Protein AF-A0A1G2ZMC1-F1 (afdb_monomer_lite)

Secondary structure (DSSP, 8-state):
---EEEEEEESSS--EEEEEESSHHHHHHHHHHHHHHTT-S-TTTSSEEEEEEEEESSSS-TTS-B------

Foldseek 3Di:
DKWWWKWWDWQAPPDIDIDIDPDQVRVLVVQVVVCVVVVHDDPNRSHTPDMDTDEICDPCDPNNHHDDDDDD

Sequence (72 aa):
MNKKLYRITLRGQMGNVFVVAADPQEAYRIVRNDLDKRDYGFPKDRVMKAIELLAEDALYPECDIRLYVEDE

Structure (mmCIF, N/CA/C/O backbone):
data_AF-A0A1G2ZMC1-F1
#
_entry.id   AF-A0A1G2ZMC1-F1
#
loop_
_atom_site.group_PDB
_atom_site.id
_atom_site.type_symbol
_atom_site.label_atom_id
_atom_site.label_alt_id
_atom_site.label_comp_id
_atom_site.label_asym_id
_atom_site.label_entity_id
_atom_site.label_seq_id
_atom_site.pdbx_PDB_ins_code
_atom_site.Cartn_x
_atom_site.Cartn_y
_atom_site.Cartn_z
_atom_site.occupancy
_atom_site.B_iso_or_equiv
_atom_site.auth_seq_id
_atom_site.auth_comp_id
_atom_site.auth_asym_id
_atom_site.auth_atom_id
_atom_site.pdbx_PDB_model_num
ATOM 1 N N . MET A 1 1 ? -1.836 -6.953 15.775 1.00 64.00 1 MET A N 1
ATOM 2 C CA . MET A 1 1 ? -1.388 -5.804 14.956 1.00 64.00 1 MET A CA 1
ATOM 3 C C . MET A 1 1 ? -2.514 -5.506 13.988 1.00 64.00 1 MET A C 1
ATOM 5 O O . MET A 1 1 ? -2.955 -6.447 13.343 1.00 64.00 1 MET A O 1
ATOM 9 N N . ASN A 1 2 ? -3.003 -4.266 13.930 1.00 84.50 2 ASN A N 1
ATOM 10 C CA . ASN A 1 2 ? -4.099 -3.899 13.029 1.00 84.50 2 ASN A CA 1
ATOM 11 C C . ASN A 1 2 ? -3.604 -3.953 11.581 1.00 84.50 2 ASN A C 1
ATOM 13 O O . ASN A 1 2 ? -2.574 -3.353 11.259 1.00 84.50 2 ASN A O 1
ATOM 17 N N . LYS A 1 3 ? -4.308 -4.689 10.720 1.00 92.75 3 LYS A N 1
ATOM 18 C CA . LYS A 1 3 ? -4.000 -4.760 9.288 1.00 92.75 3 LYS A CA 1
ATOM 19 C C . LYS A 1 3 ? -4.414 -3.451 8.606 1.00 92.75 3 LYS A C 1
ATOM 21 O O . LYS A 1 3 ? -5.444 -2.869 8.927 1.00 92.75 3 LYS A O 1
ATOM 26 N N . LYS A 1 4 ? -3.633 -2.980 7.640 1.00 96.88 4 LYS A N 1
ATOM 27 C CA . LYS A 1 4 ? -3.907 -1.756 6.875 1.00 96.88 4 LYS A CA 1
ATOM 28 C C . LYS A 1 4 ? -3.814 -2.036 5.388 1.00 96.88 4 LYS A C 1
ATOM 30 O O . LYS A 1 4 ? -2.894 -2.721 4.949 1.00 96.88 4 LYS A O 1
ATOM 35 N N . LEU A 1 5 ? -4.755 -1.507 4.614 1.00 97.69 5 LEU A N 1
ATOM 36 C CA . LEU A 1 5 ? -4.753 -1.584 3.159 1.00 97.69 5 LEU A CA 1
ATOM 37 C C . LEU A 1 5 ? -4.043 -0.360 2.589 1.00 97.69 5 LEU A C 1
ATOM 39 O O . LEU A 1 5 ? -4.495 0.769 2.771 1.00 97.69 5 LEU A O 1
ATOM 43 N N . TYR A 1 6 ? -2.969 -0.595 1.848 1.00 97.81 6 TYR A N 1
ATOM 44 C CA . TYR A 1 6 ? -2.194 0.442 1.185 1.00 97.81 6 TYR A CA 1
ATOM 45 C C . TYR A 1 6 ? -2.328 0.356 -0.329 1.00 97.81 6 TYR A C 1
ATOM 47 O O . TYR A 1 6 ? -2.304 -0.737 -0.896 1.00 97.81 6 TYR A O 1
ATOM 55 N N . ARG A 1 7 ? -2.376 1.514 -0.993 1.00 97.38 7 ARG A N 1
ATOM 56 C CA . ARG A 1 7 ? -2.096 1.646 -2.426 1.00 97.38 7 ARG A CA 1
ATOM 57 C C . ARG A 1 7 ? -0.664 2.111 -2.618 1.00 97.38 7 ARG A C 1
ATOM 59 O O . ARG A 1 7 ? -0.263 3.143 -2.089 1.00 97.38 7 ARG A O 1
ATOM 66 N N . ILE A 1 8 ? 0.092 1.374 -3.419 1.00 96.31 8 ILE A N 1
ATOM 67 C CA . ILE A 1 8 ? 1.450 1.709 -3.827 1.00 96.31 8 ILE A CA 1
ATOM 68 C C . ILE A 1 8 ? 1.430 2.085 -5.302 1.00 96.31 8 ILE A C 1
ATOM 70 O O . ILE A 1 8 ? 0.983 1.325 -6.163 1.00 96.31 8 ILE A O 1
ATOM 74 N N . THR A 1 9 ? 1.960 3.270 -5.583 1.00 95.31 9 THR A N 1
ATOM 75 C CA . THR A 1 9 ? 2.216 3.745 -6.939 1.00 95.31 9 THR A CA 1
ATOM 76 C C . THR A 1 9 ? 3.706 3.638 -7.210 1.00 95.31 9 THR A C 1
ATOM 78 O O . THR A 1 9 ? 4.519 4.234 -6.498 1.00 95.31 9 THR A O 1
ATOM 81 N N . LEU A 1 10 ? 4.075 2.899 -8.249 1.00 93.50 10 LEU A N 1
ATOM 82 C CA . LEU A 1 10 ? 5.453 2.804 -8.728 1.00 93.50 10 LEU A CA 1
ATOM 83 C C . LEU A 1 10 ? 5.718 3.878 -9.792 1.00 93.50 10 LEU A C 1
ATOM 85 O O . LEU A 1 10 ? 4.790 4.483 -10.328 1.00 93.50 10 LEU A O 1
ATOM 89 N N . ARG A 1 11 ? 6.991 4.175 -10.067 1.00 91.12 11 ARG A N 1
ATOM 90 C CA . ARG A 1 11 ? 7.364 5.180 -11.076 1.00 91.12 11 ARG A CA 1
ATOM 91 C C . ARG A 1 11 ? 7.003 4.747 -12.494 1.00 91.12 11 ARG A C 1
ATOM 93 O O . ARG A 1 11 ? 6.585 5.592 -13.283 1.00 91.12 11 ARG A O 1
ATOM 100 N N . GLY A 1 12 ? 7.176 3.467 -12.811 1.00 86.69 12 GLY A N 1
ATOM 101 C CA . GLY A 1 12 ? 6.754 2.912 -14.091 1.00 86.69 12 GLY A CA 1
ATOM 102 C C . GLY A 1 12 ? 5.237 2.797 -14.201 1.00 86.69 12 GLY A C 1
ATOM 103 O O . GLY A 1 12 ? 4.516 2.837 -13.206 1.00 86.69 12 GLY A O 1
ATOM 104 N N . GLN A 1 13 ? 4.739 2.569 -15.415 1.00 76.62 13 GLN A N 1
ATOM 105 C CA . GLN A 1 13 ? 3.333 2.225 -15.651 1.00 76.62 13 GLN A CA 1
ATOM 106 C C . GLN A 1 13 ? 3.051 0.758 -15.280 1.00 76.62 13 GLN A C 1
ATOM 108 O O . GLN A 1 13 ? 2.645 -0.045 -16.109 1.00 76.62 13 GLN A O 1
ATOM 113 N N . MET A 1 14 ? 3.295 0.396 -14.019 1.00 78.00 14 MET A N 1
ATOM 114 C CA . MET A 1 14 ? 3.081 -0.962 -13.499 1.00 78.00 14 MET A CA 1
ATOM 115 C C . MET A 1 14 ? 1.678 -1.149 -12.893 1.00 78.00 14 MET A C 1
ATOM 117 O O . MET A 1 14 ? 1.399 -2.186 -12.298 1.00 78.00 14 MET A O 1
ATOM 121 N N . GLY A 1 15 ? 0.795 -0.158 -13.064 1.00 81.44 15 GLY A N 1
ATOM 122 C CA . GLY A 1 15 ? -0.548 -0.137 -12.488 1.00 81.44 15 GLY A CA 1
ATOM 123 C C . GLY A 1 15 ? -0.567 0.247 -11.006 1.00 81.44 15 GLY A C 1
ATOM 124 O O . GLY A 1 15 ? 0.465 0.546 -10.404 1.00 81.44 15 GLY A O 1
ATOM 125 N N . ASN A 1 16 ? -1.771 0.259 -10.429 1.00 85.94 16 ASN A N 1
ATOM 126 C CA . ASN A 1 16 ? -1.957 0.423 -8.989 1.00 85.94 16 ASN A CA 1
ATOM 127 C C . ASN A 1 16 ? -1.709 -0.919 -8.298 1.00 85.94 16 ASN A C 1
ATOM 129 O O . ASN A 1 16 ? -2.316 -1.921 -8.674 1.00 85.94 16 ASN A O 1
ATOM 133 N N . VAL A 1 17 ? -0.858 -0.926 -7.274 1.00 93.44 17 VAL A N 1
ATOM 134 C CA . VAL A 1 17 ? -0.615 -2.106 -6.440 1.00 93.44 17 VAL A CA 1
ATOM 135 C C . VAL A 1 17 ? -1.309 -1.902 -5.103 1.00 93.44 17 VAL A C 1
ATOM 137 O O . VAL A 1 17 ? -1.157 -0.846 -4.495 1.00 93.44 17 VAL A O 1
ATOM 140 N N . PHE A 1 18 ? -2.061 -2.896 -4.639 1.00 96.56 18 PHE A N 1
ATOM 141 C CA . PHE A 1 18 ? -2.739 -2.858 -3.346 1.00 96.56 18 PHE A CA 1
ATOM 142 C C . PHE A 1 18 ? -2.187 -3.959 -2.450 1.00 96.56 18 PHE A C 1
ATOM 144 O O . PHE A 1 18 ? -1.994 -5.083 -2.912 1.00 96.56 18 PHE A O 1
ATOM 151 N N . VAL A 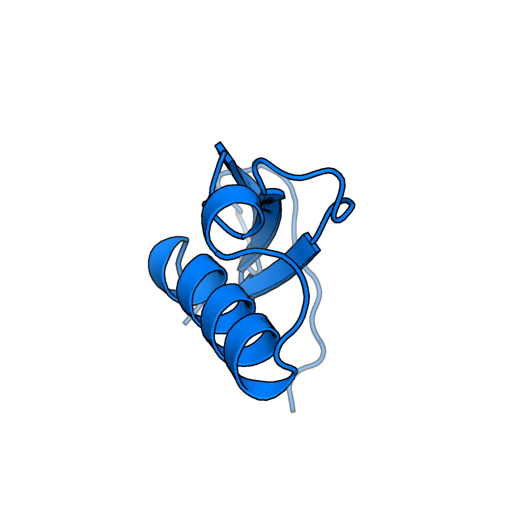1 19 ? -1.911 -3.642 -1.189 1.00 96.38 19 VAL A N 1
ATOM 152 C CA . VAL A 1 19 ? -1.314 -4.595 -0.250 1.00 96.38 19 VAL A CA 1
ATOM 153 C C . VAL A 1 19 ? -1.854 -4.385 1.155 1.00 96.38 19 VAL A C 1
ATOM 155 O O . VAL A 1 19 ? -2.065 -3.250 1.579 1.00 96.38 19 VAL A O 1
ATOM 158 N N . VAL A 1 20 ? -2.063 -5.485 1.875 1.00 96.31 20 VAL A N 1
ATOM 159 C CA . VAL A 1 20 ? -2.379 -5.461 3.302 1.00 96.31 20 VAL A CA 1
ATOM 160 C C . VAL A 1 20 ? -1.083 -5.637 4.094 1.00 96.31 20 VAL A C 1
ATOM 162 O O . VAL A 1 20 ? -0.346 -6.589 3.850 1.00 96.31 20 VAL A O 1
ATOM 165 N N . ALA A 1 21 ? -0.790 -4.719 5.012 1.00 96.38 21 ALA A N 1
ATOM 166 C CA . ALA A 1 21 ? 0.422 -4.724 5.837 1.00 96.38 21 ALA A CA 1
ATOM 167 C C . ALA A 1 21 ? 0.177 -4.031 7.186 1.00 96.38 21 ALA A C 1
ATOM 169 O O . ALA A 1 21 ? -0.840 -3.359 7.350 1.00 96.38 21 ALA A O 1
ATOM 170 N N . ALA A 1 22 ? 1.094 -4.163 8.147 1.00 94.94 22 ALA A N 1
ATOM 171 C CA . ALA A 1 22 ? 0.992 -3.442 9.418 1.00 94.94 22 ALA A CA 1
ATOM 172 C C . ALA A 1 22 ? 1.347 -1.948 9.282 1.00 94.94 22 ALA A C 1
ATOM 174 O O . ALA A 1 22 ? 0.798 -1.105 9.996 1.00 94.94 22 ALA A O 1
ATOM 175 N N . ASP A 1 23 ? 2.264 -1.617 8.370 1.00 95.56 23 ASP A N 1
ATOM 176 C CA . ASP A 1 23 ? 2.814 -0.273 8.188 1.00 95.56 23 ASP A CA 1
ATOM 177 C C . ASP A 1 23 ? 3.254 -0.029 6.720 1.00 95.56 23 ASP A C 1
ATOM 179 O O . ASP A 1 23 ? 3.321 -0.975 5.920 1.00 95.56 23 ASP A O 1
ATOM 183 N N . PRO A 1 24 ? 3.522 1.230 6.305 1.00 95.94 24 PRO A N 1
ATOM 184 C CA . PRO A 1 24 ? 3.857 1.521 4.912 1.00 95.94 24 PRO A CA 1
ATOM 185 C C . PRO A 1 24 ? 5.228 0.966 4.483 1.00 95.94 24 PRO A C 1
ATOM 187 O O . PRO A 1 24 ? 5.436 0.693 3.297 1.00 95.94 24 PRO A O 1
ATOM 190 N N . GLN A 1 25 ? 6.173 0.779 5.409 1.00 96.25 25 GLN A N 1
ATOM 191 C CA . GLN A 1 25 ? 7.478 0.190 5.104 1.00 96.25 25 GLN A CA 1
ATOM 192 C C . GLN A 1 25 ? 7.328 -1.292 4.750 1.00 96.25 25 GLN A C 1
ATOM 194 O O . GLN A 1 25 ? 7.896 -1.756 3.757 1.00 96.25 25 GLN A O 1
ATOM 199 N N . GLU A 1 26 ? 6.532 -2.025 5.523 1.00 97.00 26 GLU A N 1
ATOM 200 C CA . GLU A 1 26 ? 6.191 -3.413 5.259 1.00 97.00 26 GLU A CA 1
AT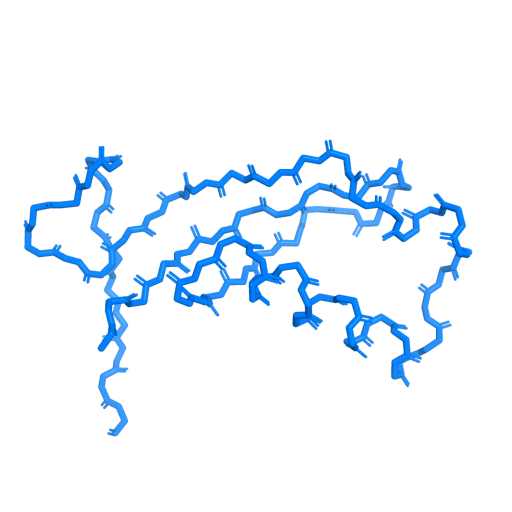OM 201 C C . GLU A 1 26 ? 5.429 -3.559 3.940 1.00 97.00 26 GLU A C 1
ATOM 203 O O . GLU A 1 26 ? 5.797 -4.404 3.121 1.00 97.00 26 GLU A O 1
ATOM 208 N N . ALA A 1 27 ? 4.436 -2.703 3.694 1.00 96.81 27 ALA A N 1
ATOM 209 C CA . ALA A 1 27 ? 3.694 -2.672 2.439 1.00 96.81 27 ALA A CA 1
ATOM 210 C C . ALA A 1 27 ? 4.636 -2.566 1.227 1.00 96.81 27 ALA A C 1
ATOM 212 O O . ALA A 1 27 ? 4.567 -3.375 0.297 1.00 96.81 27 ALA A O 1
ATOM 213 N N . TYR A 1 28 ? 5.568 -1.607 1.250 1.00 95.69 28 TYR A N 1
ATOM 214 C CA . TYR A 1 28 ? 6.533 -1.445 0.165 1.00 95.69 28 TYR A CA 1
ATOM 215 C C . TYR A 1 28 ? 7.485 -2.640 0.047 1.00 95.69 28 TYR A C 1
ATOM 217 O O . TYR A 1 28 ? 7.750 -3.107 -1.063 1.00 95.69 28 TYR A O 1
ATOM 225 N N . ARG A 1 29 ? 7.967 -3.177 1.174 1.00 96.69 29 ARG A N 1
ATOM 226 C CA . ARG A 1 29 ? 8.834 -4.362 1.206 1.00 96.69 29 ARG A CA 1
ATOM 227 C C . ARG A 1 29 ? 8.165 -5.578 0.561 1.00 96.69 29 ARG A C 1
ATOM 229 O O . ARG A 1 29 ? 8.821 -6.265 -0.217 1.00 96.69 29 ARG A O 1
ATOM 236 N N . ILE A 1 30 ? 6.885 -5.833 0.846 1.00 96.81 30 ILE A N 1
ATOM 237 C CA . ILE A 1 30 ? 6.122 -6.938 0.241 1.00 96.81 30 ILE A CA 1
ATOM 238 C C . ILE A 1 30 ? 6.107 -6.794 -1.284 1.00 96.81 30 ILE A C 1
ATOM 240 O O . ILE A 1 30 ? 6.488 -7.726 -1.992 1.00 96.81 30 ILE A O 1
ATOM 244 N N . VAL A 1 31 ? 5.744 -5.609 -1.786 1.00 95.19 31 VAL A N 1
ATOM 245 C CA . VAL A 1 31 ? 5.692 -5.344 -3.232 1.00 95.19 31 VAL A CA 1
ATOM 246 C C . VAL A 1 31 ? 7.067 -5.493 -3.876 1.00 95.19 31 VAL A C 1
ATOM 248 O O . VAL A 1 31 ? 7.191 -6.122 -4.923 1.00 95.19 31 VAL A O 1
ATOM 251 N N . ARG A 1 32 ? 8.123 -4.956 -3.257 1.00 94.06 32 ARG A N 1
ATOM 252 C CA . ARG A 1 32 ? 9.489 -5.072 -3.784 1.00 94.06 32 ARG A CA 1
ATOM 253 C C . ARG A 1 32 ? 9.969 -6.513 -3.851 1.00 94.06 32 ARG A C 1
ATOM 255 O O . ARG A 1 32 ? 10.452 -6.923 -4.901 1.00 94.06 32 ARG A O 1
ATOM 262 N N . ASN A 1 33 ? 9.772 -7.282 -2.784 1.00 95.44 33 ASN A N 1
ATOM 263 C CA . ASN A 1 33 ? 10.163 -8.688 -2.744 1.00 95.44 33 ASN A CA 1
ATOM 264 C C . ASN A 1 33 ? 9.453 -9.509 -3.824 1.00 95.44 33 ASN A C 1
ATOM 266 O O . ASN A 1 33 ? 10.072 -10.360 -4.457 1.00 95.44 33 ASN A O 1
ATOM 270 N N . ASP A 1 34 ? 8.167 -9.252 -4.051 1.00 94.88 34 ASP A N 1
ATOM 271 C CA . ASP A 1 34 ? 7.399 -9.937 -5.085 1.00 94.88 34 ASP A CA 1
ATOM 272 C C . ASP A 1 34 ? 7.847 -9.549 -6.510 1.00 94.88 34 ASP A C 1
ATOM 274 O O . ASP A 1 34 ? 8.005 -10.418 -7.368 1.00 94.88 34 ASP A O 1
ATOM 278 N N . LEU A 1 35 ? 8.139 -8.268 -6.764 1.00 93.12 35 LEU A N 1
ATOM 279 C CA . LEU A 1 35 ? 8.698 -7.819 -8.047 1.00 93.12 35 LEU A CA 1
ATOM 280 C C . LEU A 1 35 ? 10.079 -8.414 -8.328 1.00 93.12 35 LEU A C 1
ATOM 282 O O . LEU A 1 35 ? 10.359 -8.800 -9.463 1.00 93.12 35 LEU A O 1
ATOM 286 N N . ASP A 1 36 ? 10.931 -8.488 -7.307 1.00 92.38 36 ASP A N 1
ATOM 287 C CA . ASP A 1 36 ? 12.280 -9.033 -7.432 1.00 92.38 36 ASP A CA 1
ATOM 288 C C . ASP A 1 36 ? 12.238 -10.557 -7.624 1.00 92.38 36 ASP A C 1
ATOM 290 O O . ASP A 1 36 ? 12.932 -11.081 -8.491 1.00 92.38 36 ASP A O 1
ATOM 294 N N . LYS A 1 37 ? 11.344 -11.265 -6.919 1.00 95.94 37 LYS A N 1
ATOM 295 C CA . LYS A 1 37 ? 11.111 -12.708 -7.107 1.00 95.94 37 LYS A CA 1
ATOM 296 C C . LYS A 1 37 ? 10.627 -13.054 -8.519 1.00 95.94 37 LYS A C 1
ATOM 298 O O . LYS A 1 37 ? 10.970 -14.115 -9.032 1.00 95.94 37 LYS A O 1
ATOM 303 N N . ARG A 1 38 ? 9.812 -12.189 -9.128 1.00 92.88 38 ARG A N 1
ATOM 304 C CA . ARG A 1 38 ? 9.269 -12.378 -10.485 1.00 92.88 38 ARG A CA 1
ATOM 305 C C . ARG A 1 38 ? 10.179 -11.842 -11.593 1.00 92.88 38 ARG A C 1
ATOM 307 O O . ARG A 1 38 ? 9.833 -11.995 -12.759 1.00 92.88 38 ARG A O 1
ATOM 314 N N . ASP A 1 39 ? 11.277 -11.179 -11.232 1.00 91.00 39 ASP A N 1
ATOM 315 C CA . ASP A 1 39 ? 12.100 -10.363 -12.129 1.00 91.00 39 ASP A CA 1
ATOM 316 C C . ASP A 1 39 ? 11.272 -9.460 -13.071 1.00 91.00 39 ASP A C 1
ATOM 318 O O . ASP A 1 39 ? 11.455 -9.412 -14.287 1.00 91.00 39 ASP A O 1
ATOM 322 N N . TYR A 1 40 ? 10.299 -8.739 -12.506 1.00 89.56 40 TYR A N 1
ATOM 323 C CA . TYR A 1 40 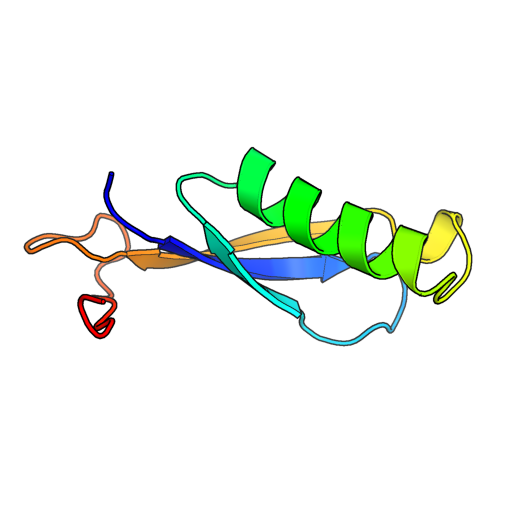? 9.295 -8.027 -13.297 1.00 89.56 40 TYR A CA 1
ATOM 324 C C . TYR A 1 40 ? 9.578 -6.522 -13.458 1.00 89.56 40 TYR A C 1
ATOM 326 O O . TYR A 1 40 ? 9.526 -5.756 -12.498 1.00 89.56 40 TYR A O 1
ATOM 334 N N . GLY A 1 41 ? 9.816 -6.062 -14.692 1.00 87.25 41 GLY A N 1
ATOM 335 C CA . GLY A 1 41 ? 10.019 -4.642 -15.046 1.00 87.25 41 GLY A CA 1
ATOM 336 C C . GLY A 1 41 ? 11.460 -4.147 -14.865 1.00 87.25 41 GLY A C 1
ATOM 337 O O . GLY A 1 41 ? 12.302 -4.869 -14.346 1.00 87.25 41 GLY A O 1
ATOM 338 N N . PHE A 1 42 ? 11.784 -2.914 -15.267 1.00 89.38 42 PHE A N 1
ATOM 339 C CA . PHE A 1 42 ? 13.146 -2.385 -15.093 1.00 89.38 42 PHE A CA 1
ATOM 340 C C . PHE A 1 42 ? 13.377 -1.847 -13.670 1.00 89.38 42 PHE A C 1
ATOM 342 O O . PHE A 1 42 ? 12.465 -1.251 -13.094 1.00 89.38 42 PHE A O 1
ATOM 349 N N . PRO A 1 43 ? 14.601 -1.930 -13.109 1.00 89.38 43 PRO A N 1
ATOM 350 C CA . PRO A 1 43 ? 14.891 -1.445 -11.754 1.00 89.38 43 PRO A CA 1
ATOM 351 C C . PRO A 1 43 ? 14.447 0.001 -11.485 1.00 89.38 43 PRO A C 1
ATOM 353 O O . PRO A 1 43 ? 13.927 0.297 -10.409 1.00 89.38 43 PRO A O 1
ATOM 356 N N . LYS A 1 44 ? 14.592 0.886 -12.482 1.00 89.31 44 LYS A N 1
ATOM 357 C CA . LYS A 1 44 ? 14.173 2.299 -12.424 1.00 89.31 44 LYS A CA 1
ATOM 358 C C . LYS A 1 44 ? 12.654 2.492 -12.320 1.00 89.31 44 LYS A C 1
ATOM 360 O O . LYS A 1 44 ? 12.202 3.472 -11.730 1.00 89.31 44 LYS A O 1
ATOM 365 N N . ASP A 1 45 ? 11.884 1.554 -12.863 1.00 90.06 45 ASP A N 1
ATOM 366 C CA . ASP A 1 45 ? 10.424 1.613 -12.947 1.00 90.06 45 ASP A CA 1
ATOM 367 C C . ASP A 1 45 ? 9.768 1.037 -11.688 1.00 90.06 45 ASP A C 1
ATOM 369 O O . ASP A 1 45 ? 8.695 1.486 -11.286 1.00 90.06 45 ASP A O 1
ATOM 373 N N . ARG A 1 46 ? 10.458 0.109 -11.010 1.00 88.94 46 ARG A N 1
ATOM 374 C CA . ARG A 1 46 ? 10.013 -0.533 -9.764 1.00 88.94 46 ARG A CA 1
ATOM 375 C C . ARG A 1 46 ? 10.113 0.384 -8.528 1.00 88.94 46 ARG A C 1
ATOM 377 O O . ARG A 1 46 ? 9.757 -0.035 -7.427 1.00 88.94 46 ARG A O 1
ATOM 384 N N . VAL A 1 47 ? 10.683 1.587 -8.643 1.00 90.88 47 VAL A N 1
ATOM 385 C CA . VAL A 1 47 ? 10.877 2.506 -7.502 1.00 90.88 47 VAL A CA 1
ATOM 386 C C . VAL A 1 47 ? 9.538 3.101 -7.067 1.00 90.88 47 VAL A C 1
ATOM 388 O O . VAL A 1 47 ? 8.742 3.510 -7.911 1.00 90.88 47 VAL A O 1
ATOM 391 N N . MET A 1 48 ? 9.305 3.192 -5.755 1.00 93.12 48 MET A N 1
ATOM 392 C CA . MET A 1 48 ? 8.107 3.831 -5.210 1.00 93.12 48 MET A CA 1
ATOM 393 C C . MET A 1 48 ? 8.019 5.303 -5.621 1.00 93.12 48 MET A C 1
ATOM 395 O O . MET A 1 48 ? 8.973 6.071 -5.477 1.00 93.12 48 MET A O 1
ATOM 399 N N . LYS A 1 49 ? 6.847 5.698 -6.108 1.00 94.69 49 LYS A N 1
ATOM 400 C CA . LYS A 1 49 ? 6.457 7.091 -6.326 1.00 94.69 49 LYS A CA 1
ATOM 401 C C . LYS A 1 49 ? 5.596 7.604 -5.173 1.00 94.69 49 LYS A C 1
ATOM 403 O O . LYS A 1 49 ? 5.814 8.723 -4.726 1.00 94.69 49 LYS A O 1
ATOM 408 N N . ALA A 1 50 ? 4.639 6.800 -4.715 1.00 95.50 50 ALA A N 1
ATOM 409 C CA . ALA A 1 50 ? 3.748 7.143 -3.612 1.00 95.50 50 ALA A CA 1
ATOM 410 C C . ALA A 1 50 ? 3.251 5.887 -2.889 1.00 95.50 50 ALA A C 1
ATOM 412 O O . ALA A 1 50 ? 3.202 4.803 -3.478 1.00 95.50 50 ALA A O 1
ATOM 413 N N . ILE A 1 51 ? 2.858 6.071 -1.632 1.00 96.62 51 ILE A N 1
ATOM 414 C CA . ILE A 1 51 ? 2.153 5.083 -0.823 1.00 96.62 51 ILE A CA 1
ATOM 415 C C . ILE A 1 51 ? 1.047 5.785 -0.038 1.00 96.62 51 ILE A C 1
ATOM 417 O O . ILE A 1 51 ? 1.276 6.842 0.546 1.00 96.62 51 ILE A O 1
ATOM 421 N N . GLU A 1 52 ? -0.152 5.216 -0.060 1.00 97.19 52 GLU A N 1
ATOM 422 C CA . GLU A 1 52 ? -1.358 5.812 0.517 1.00 97.19 52 GLU A CA 1
ATOM 423 C C . GLU A 1 52 ? -2.099 4.770 1.351 1.00 97.19 52 GLU A C 1
ATOM 425 O O . GLU A 1 52 ? -2.306 3.648 0.888 1.00 97.19 52 GLU A O 1
ATOM 430 N N . LEU A 1 53 ? -2.503 5.137 2.568 1.00 97.44 53 LEU A N 1
ATOM 431 C CA . LEU A 1 53 ? -3.401 4.333 3.395 1.00 97.44 53 LEU A CA 1
ATOM 432 C C . LEU A 1 53 ? -4.832 4.494 2.874 1.00 97.44 53 LEU A C 1
ATOM 434 O O . LEU A 1 53 ? -5.307 5.618 2.733 1.00 97.44 53 LEU A O 1
ATOM 438 N N . LEU A 1 54 ? -5.504 3.380 2.589 1.00 97.56 54 LEU A N 1
ATOM 439 C CA . LEU A 1 54 ? -6.871 3.370 2.067 1.00 97.56 54 LEU A CA 1
ATOM 440 C C . LEU A 1 54 ? -7.901 2.828 3.051 1.00 97.56 54 LEU A C 1
ATOM 442 O O . LEU A 1 54 ? -9.063 3.197 2.949 1.00 97.56 54 LEU A O 1
ATOM 446 N N . ALA A 1 55 ? -7.506 1.922 3.942 1.00 97.75 55 ALA A N 1
ATOM 447 C CA . ALA A 1 55 ? -8.386 1.375 4.967 1.00 97.75 55 ALA A CA 1
ATOM 448 C C . ALA A 1 55 ? -7.564 0.793 6.120 1.00 97.75 55 ALA A C 1
ATOM 450 O O . ALA A 1 55 ? -6.437 0.336 5.915 1.00 97.75 55 ALA A O 1
ATOM 451 N N . GLU A 1 56 ? -8.142 0.752 7.312 1.00 97.00 56 GLU A N 1
ATOM 452 C CA . GLU A 1 56 ? -7.520 0.171 8.500 1.00 97.00 56 GLU A CA 1
ATOM 453 C C . GLU A 1 56 ? -8.483 -0.775 9.221 1.00 97.00 56 GLU A C 1
ATOM 455 O O . GLU A 1 56 ? -9.668 -0.482 9.392 1.00 97.00 56 GLU A O 1
ATOM 460 N N . ASP A 1 57 ? -7.962 -1.923 9.643 1.00 95.00 57 ASP A N 1
ATOM 461 C CA . ASP A 1 57 ? -8.650 -2.902 10.477 1.00 95.00 57 ASP A CA 1
ATOM 462 C C . ASP A 1 57 ? -8.631 -2.414 11.928 1.00 95.00 57 ASP A C 1
ATOM 464 O O . ASP A 1 57 ? -7.800 -2.794 12.755 1.00 95.00 57 ASP A O 1
ATOM 468 N N . ALA A 1 58 ? -9.507 -1.451 12.190 1.00 93.44 58 ALA A N 1
ATOM 469 C CA . ALA A 1 58 ? -9.726 -0.854 13.491 1.00 93.44 58 ALA A CA 1
ATOM 470 C C . ALA A 1 58 ? -11.208 -0.506 13.655 1.00 93.44 58 ALA A C 1
ATOM 472 O O . ALA A 1 58 ? -11.926 -0.246 12.688 1.00 93.44 58 ALA A O 1
ATOM 473 N N . LEU A 1 59 ? -11.673 -0.469 14.906 1.00 92.38 59 LEU A N 1
ATOM 474 C CA . LEU A 1 59 ? -13.030 -0.014 15.221 1.00 92.38 59 LEU A CA 1
ATOM 475 C C . LEU A 1 59 ? -13.217 1.482 14.910 1.00 92.38 59 LEU A C 1
ATOM 477 O O . LEU A 1 59 ? -14.298 1.885 14.487 1.00 92.38 59 LEU A O 1
ATOM 481 N N . TYR A 1 60 ? -12.153 2.268 15.090 1.00 93.00 60 TYR A N 1
ATOM 482 C CA . TYR A 1 60 ? -12.092 3.707 14.832 1.00 93.00 60 TYR A CA 1
ATOM 483 C C . TYR A 1 60 ? -10.834 4.013 14.001 1.00 93.00 60 TYR A C 1
ATOM 485 O O . TYR A 1 60 ? -9.805 4.374 14.571 1.00 93.00 60 TYR A O 1
ATOM 493 N N . PRO A 1 61 ? -10.865 3.763 12.682 1.00 94.44 61 PRO A N 1
ATOM 494 C CA . PRO A 1 61 ? -9.701 3.931 11.816 1.00 94.44 61 PRO A CA 1
ATOM 495 C C . PRO A 1 61 ? -9.358 5.413 11.628 1.00 94.44 61 PRO A C 1
ATOM 497 O O . PRO A 1 61 ? -10.250 6.226 11.402 1.00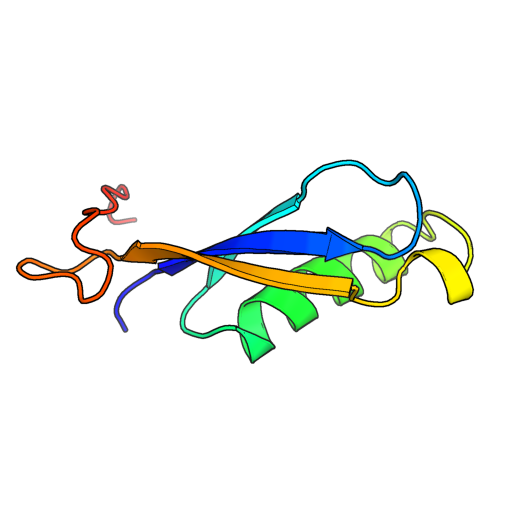 94.44 61 PRO A O 1
ATOM 500 N N . GLU A 1 62 ? -8.069 5.764 11.638 1.00 89.31 62 GLU A N 1
ATOM 501 C CA . GLU A 1 62 ? -7.624 7.161 11.450 1.00 89.31 62 GLU A CA 1
ATOM 502 C C . GLU A 1 62 ? -7.948 7.706 10.050 1.00 89.31 62 GLU A C 1
ATOM 504 O O . GLU A 1 62 ? -8.034 8.913 9.843 1.00 89.31 62 GLU A O 1
ATOM 509 N N . CYS A 1 63 ? -8.110 6.807 9.078 1.00 93.50 63 CYS A N 1
ATOM 510 C CA . CYS A 1 63 ? -8.466 7.136 7.701 1.00 93.50 63 CYS A CA 1
ATOM 511 C C . CYS A 1 63 ? -9.980 7.155 7.443 1.00 93.50 63 CYS A C 1
ATOM 513 O O . CYS A 1 63 ? -10.380 7.207 6.283 1.00 93.50 63 CYS A O 1
ATOM 515 N N . ASP A 1 64 ? -10.811 7.047 8.487 1.00 96.56 64 ASP A N 1
ATOM 516 C CA . ASP A 1 64 ? -12.281 6.967 8.424 1.00 96.56 64 ASP A CA 1
ATOM 517 C C . ASP A 1 64 ? -12.839 5.793 7.591 1.00 96.56 64 ASP A C 1
ATOM 519 O O . ASP A 1 64 ? -14.049 5.665 7.395 1.00 96.56 64 ASP A O 1
ATOM 523 N N . ILE A 1 65 ? -11.972 4.892 7.120 1.00 97.31 65 ILE A N 1
ATOM 524 C CA . ILE A 1 65 ? -12.334 3.750 6.285 1.00 97.31 65 ILE A CA 1
ATOM 525 C C . ILE A 1 65 ? -11.944 2.469 7.011 1.00 97.31 65 ILE A C 1
ATOM 527 O O . ILE A 1 65 ? -10.768 2.169 7.227 1.00 97.31 65 ILE A O 1
ATOM 531 N N . ARG A 1 66 ? -12.961 1.685 7.372 1.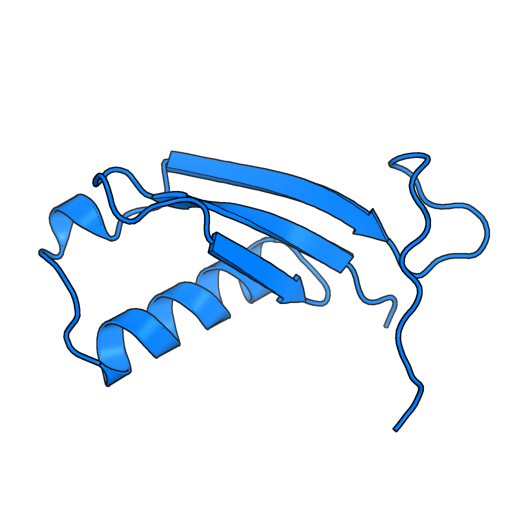00 96.44 66 ARG A N 1
ATOM 532 C CA . ARG A 1 66 ? -12.776 0.404 8.047 1.00 96.44 66 ARG A CA 1
ATOM 533 C C . ARG A 1 66 ? -12.450 -0.695 7.044 1.00 96.44 66 ARG A C 1
ATOM 535 O O . ARG A 1 66 ? -13.184 -0.900 6.078 1.00 96.44 66 ARG A O 1
ATOM 542 N N . LEU A 1 67 ? -11.373 -1.423 7.309 1.00 96.44 67 LEU A N 1
ATOM 543 C CA . LEU A 1 67 ? -11.030 -2.649 6.605 1.00 96.44 67 LEU A CA 1
ATOM 544 C C . LEU A 1 67 ? -11.719 -3.833 7.294 1.00 96.44 67 LEU A C 1
ATOM 546 O O . LEU A 1 67 ? -11.634 -3.972 8.510 1.00 96.44 67 LEU A O 1
ATOM 550 N N . TYR A 1 68 ? -12.379 -4.685 6.512 1.00 93.75 68 TYR A N 1
ATOM 551 C CA . TYR A 1 68 ? -12.855 -5.990 6.967 1.00 93.75 68 TYR A CA 1
ATOM 552 C C . TYR A 1 68 ? -11.958 -7.061 6.355 1.00 93.75 68 TYR A C 1
ATOM 554 O O . TYR A 1 68 ? -11.786 -7.111 5.136 1.00 93.75 68 TYR A O 1
ATOM 562 N N . VAL A 1 69 ? -11.380 -7.896 7.205 1.00 89.25 69 VAL A N 1
ATOM 563 C CA . VAL A 1 69 ? -10.556 -9.049 6.840 1.00 89.25 69 VAL A CA 1
ATOM 564 C C . VAL A 1 69 ? -11.130 -10.273 7.536 1.00 89.25 69 VAL A C 1
ATOM 566 O O . VAL A 1 69 ? -11.676 -10.158 8.630 1.00 89.25 69 VAL A O 1
ATOM 569 N N . GLU A 1 70 ? -11.043 -11.431 6.891 1.00 85.75 70 GLU A N 1
ATOM 570 C CA . GLU A 1 70 ? -11.329 -12.697 7.560 1.00 85.75 70 GLU A CA 1
ATOM 571 C C . GLU A 1 70 ? -10.182 -12.997 8.539 1.00 85.75 70 GLU A C 1
ATOM 573 O O . GLU A 1 70 ? -9.004 -12.814 8.199 1.00 85.75 70 GLU A O 1
ATOM 578 N N . ASP A 1 71 ? -10.531 -13.381 9.766 1.00 70.00 71 ASP A N 1
ATOM 579 C CA . ASP A 1 71 ? -9.572 -13.914 10.729 1.00 70.00 71 ASP A CA 1
ATOM 580 C C . ASP A 1 71 ? -9.281 -15.371 10.335 1.00 70.00 71 ASP A C 1
ATOM 582 O O . ASP A 1 71 ? -10.207 -16.181 10.264 1.00 70.00 71 ASP A O 1
ATOM 586 N N . GLU A 1 72 ? -8.016 -15.679 10.029 1.00 61.09 72 GLU A N 1
ATOM 587 C CA . GLU A 1 72 ? -7.537 -17.055 9.794 1.00 61.09 72 GLU A CA 1
ATOM 588 C C . GLU A 1 72 ? -7.372 -17.833 11.106 1.00 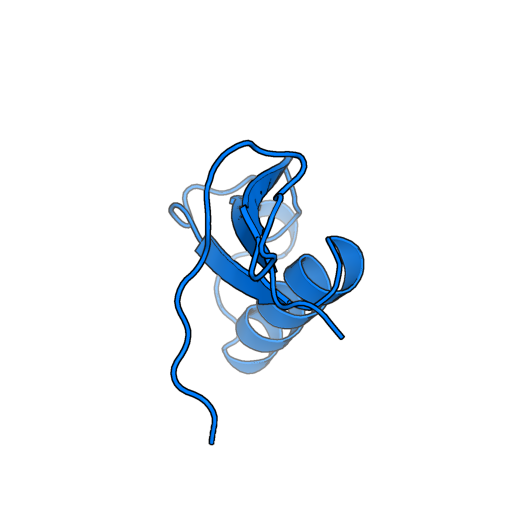61.09 72 GLU A C 1
ATOM 590 O O . GLU A 1 72 ? -6.853 -17.244 12.087 1.00 61.09 72 GLU A O 1
#

Radius of gyration: 13.14 Å; chains: 1; bounding box: 28×24×31 Å

pLDDT: mean 92.01, std 7.22, range [61.09, 97.81]